Protein 4JIF (pdb70)

Nearest PDB structures (foldseek):
  4jif-assembly1_A  TM=1.008E+00  e=1.183E-25  Homo sapiens
  4dx8-assembly2_B  TM=9.949E-01  e=3.632E-22  Homo sapiens
  4dx8-assembly4_E  TM=9.858E-01  e=2.070E-21  Homo sapiens
  4dx9-assembly13_Y  TM=9.611E-01  e=1.562E-19  Homo sapiens
  4dx9-assembly5_I  TM=9.650E-01  e=1.652E-19  Homo sapiens

Organism: Homo sapiens (NCBI:txid9606)

Sequence (149 aa):
CAEFRIKYVGAIEKLKLLEGPLDLINYIIDVAQQDGKLLPFVPPEEEFIMGVSKYGIKVSTSDQYDVLHRHALYLIIRRMVCYDDGLGAGKSLLALLKTTDASSNEEYSLWVYQCNSLEQAQQAICKKVLSSTAFDSVFRPSPLERIKTNVINPAYA

InterPro domains:
  IPR006020 PTB/PI domain [SM00462] (58-200)
  IPR01951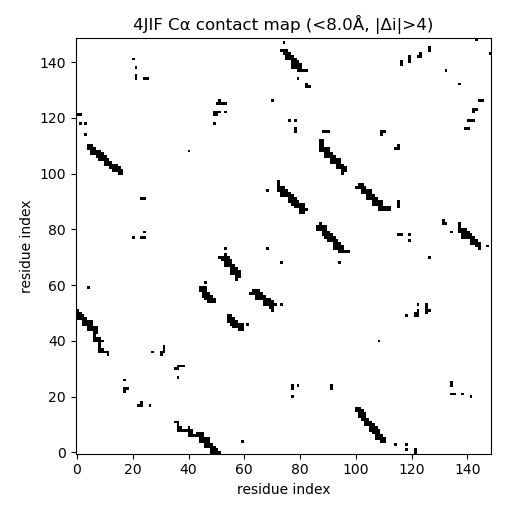7 Integrin binding protein, ICAP-1 [PF10480] (1-200)
  IPR019517 Integrin binding protein, ICAP-1 [PTHR32055] (1-199)

CATH classification: 2.30.29.30

Solvent-accessible surface area: 7902 Å² total; per-residue (Å²): 141,30,117,26,121,0,27,45,6,10,25,15,88,127,47,140,203,71,134,17,37,68,73,0,0,76,65,0,11,60,3,4,88,91,65,118,5,65,81,104,7,87,131,107,71,21,13,1,16,1,23,116,197,6,4,100,0,4,30,62,82,94,182,85,53,76,20,175,10,43,16,187,56,0,15,10,2,0,0,0,33,4,15,69,79,80,47,75,3,0,1,0,1,18,10,10,48,106,70,63,120,51,45,11,0,34,0,2,8,2,68,44,61,138,56,0,82,20,0,4,110,15,0,46,80,2,14,114,71,136,226,34,64,52,27,127,128,5,43,87,50,47,10,75,10,88,84,69,101

Foldseek 3Di:
DDKAKWFWFFKDWFAFDQPDLVSVLVVVLVCCVVVVTPLDGDPQIWMWDQALQGIWTGHPVNPGTDDDAGLVFWDDWDWDQSPPPPRWIKIWTWGADPVRGTIMITMIIHPDVVVVVVRVVNSVVSVVVD/DDDDPVVVDDDDDDDPVVD

Structure (mmCIF, N/CA/C/O backbone):
data_4JIF
#
_entry.id   4JIF
#
_cell.length_a   81.017
_cell.length_b   81.017
_cell.length_c   89.583
_cell.angle_alpha   90.00
_cell.angle_beta   90.00
_cell.angle_gamma   120.00
#
_symmetry.space_group_name_H-M   'P 65 2 2'
#
loop_
_entity.id
_entity.type
_entity.pdbx_description
1 polymer 'Integrin beta-1-binding protein 1'
2 polymer 'Krev interaction trapped protein 1'
3 water water
#
loop_
_atom_site.group_PDB
_atom_site.id
_atom_site.type_symbol
_atom_site.label_atom_id
_atom_site.label_alt_id
_atom_site.label_comp_id
_atom_site.label_asym_id
_atom_site.label_entity_id
_atom_site.label_seq_id
_atom_site.pdbx_PDB_ins_code
_atom_site.Cartn_x
_atom_site.Cartn_y
_atom_site.Cartn_z
_atom_site.occupancy
_atom_site.B_iso_or_equiv
_atom_site.auth_seq_id
_atom_site.auth_comp_id
_atom_site.auth_asym_id
_atom_site.auth_atom_id
_atom_site.pdbx_PDB_model_num
ATOM 1 N N . CYS A 1 14 ? 32.286 17.438 2.643 1.00 65.92 60 CYS A N 1
ATOM 2 C CA . CYS A 1 14 ? 31.844 18.219 1.490 1.00 61.69 60 CYS A CA 1
ATOM 3 C C . CYS A 1 14 ? 31.323 17.325 0.354 1.00 58.00 60 CYS A C 1
ATOM 4 O O . CYS A 1 14 ? 32.052 16.457 -0.138 1.00 60.58 60 CYS A O 1
ATOM 7 N N . ALA A 1 15 ? 30.078 17.555 -0.067 1.00 48.45 61 ALA A N 1
ATOM 8 C CA . ALA A 1 15 ? 29.411 16.700 -1.053 1.00 41.49 61 ALA A CA 1
ATOM 9 C C . ALA A 1 15 ? 28.223 17.377 -1.748 1.00 42.25 61 ALA A C 1
ATOM 10 O O . ALA A 1 15 ? 27.564 18.236 -1.167 1.00 39.00 61 ALA A O 1
ATOM 12 N N . GLU A 1 16 ? 27.932 16.963 -2.982 1.00 39.20 62 GLU A N 1
ATOM 13 C CA . GLU A 1 16 ? 26.798 17.522 -3.723 1.00 33.83 62 GLU A CA 1
ATOM 14 C C . GLU A 1 16 ? 25.746 16.469 -4.078 1.00 31.03 62 GLU A C 1
ATOM 15 O O . GLU A 1 16 ? 26.065 15.305 -4.322 1.00 33.08 62 GLU A O 1
ATOM 21 N N . PHE A 1 17 ? 24.491 16.899 -4.104 1.00 31.31 63 PHE A N 1
ATOM 22 C CA . PHE A 1 17 ? 23.351 16.005 -4.277 1.00 29.29 63 PHE A CA 1
ATOM 23 C C . PHE A 1 17 ? 22.292 16.708 -5.122 1.00 28.84 63 PHE A C 1
ATOM 24 O O . PHE A 1 17 ? 22.107 17.917 -5.005 1.00 34.92 63 PHE A O 1
ATOM 32 N N . ARG A 1 18 ? 21.587 15.960 -5.962 1.00 25.01 64 ARG A N 1
ATOM 33 C CA . ARG A 1 18 ? 20.462 16.537 -6.705 1.00 26.81 64 ARG A CA 1
ATOM 34 C C . ARG A 1 18 ? 19.166 16.298 -5.962 1.00 28.97 64 ARG A C 1
ATOM 35 O O . ARG A 1 18 ? 18.838 15.170 -5.630 1.00 30.80 64 ARG A O 1
ATOM 43 N N . ILE A 1 19 ? 18.433 17.372 -5.698 1.00 21.99 65 ILE A N 1
ATOM 44 C CA . ILE A 1 19 ? 17.237 17.300 -4.869 1.00 20.07 65 ILE A CA 1
ATOM 45 C C . ILE A 1 19 ? 16.091 18.070 -5.519 1.00 22.65 65 ILE A C 1
ATOM 46 O O . ILE A 1 19 ? 16.273 18.751 -6.524 1.00 27.29 65 ILE A O 1
ATOM 51 N N . LYS A 1 20 ? 14.910 17.955 -4.932 1.00 23.23 66 LYS A N 1
ATOM 52 C CA . LYS A 1 20 ? 13.786 18.785 -5.353 1.00 20.93 66 LYS A CA 1
ATOM 53 C C . LYS A 1 20 ? 13.398 19.671 -4.187 1.00 23.28 66 LYS A C 1
ATOM 54 O O . LYS A 1 20 ? 13.681 19.341 -3.033 1.00 26.66 66 LYS A O 1
ATOM 60 N N . TYR A 1 21 ? 12.745 20.788 -4.492 1.00 22.52 67 TYR A N 1
ATOM 61 C CA . TYR A 1 21 ? 12.407 21.776 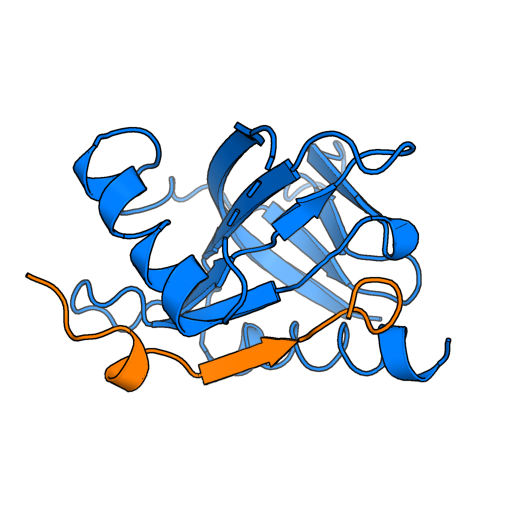-3.483 1.00 23.37 67 TYR A CA 1
ATOM 62 C C . TYR A 1 21 ? 10.898 21.782 -3.217 1.00 25.05 67 TYR A C 1
ATOM 63 O O . TYR A 1 21 ? 10.100 22.043 -4.116 1.00 24.36 67 TYR A O 1
ATOM 72 N N . VAL A 1 22 ? 10.510 21.481 -1.982 1.00 21.77 68 VAL A N 1
ATOM 73 C CA . VAL A 1 22 ? 9.090 21.427 -1.635 1.00 21.61 68 VAL A CA 1
ATOM 74 C C . VAL A 1 22 ? 8.599 22.853 -1.391 1.00 22.86 68 VAL A C 1
ATOM 75 O O . VAL A 1 22 ? 7.641 23.306 -2.012 1.00 25.17 68 VAL A O 1
ATOM 79 N N . GLY A 1 23 ? 9.277 23.568 -0.503 1.00 26.13 69 GLY A N 1
ATOM 80 C CA . GLY A 1 23 ? 8.911 24.951 -0.235 1.00 24.49 69 GLY A CA 1
ATOM 81 C C . GLY A 1 23 ? 9.410 25.426 1.109 1.00 28.80 69 GLY A C 1
ATOM 82 O O . GLY A 1 23 ? 10.182 24.737 1.777 1.00 24.25 69 GLY A O 1
ATOM 83 N N . ALA A 1 24 ? 8.955 26.609 1.514 1.00 28.36 70 ALA A N 1
ATOM 84 C CA . ALA A 1 24 ? 9.423 27.195 2.755 1.00 29.49 70 ALA A CA 1
ATOM 85 C C . ALA A 1 24 ? 8.289 27.865 3.518 1.00 32.56 70 ALA A C 1
ATOM 86 O O . ALA A 1 24 ? 7.321 28.358 2.918 1.00 31.28 70 ALA A O 1
ATOM 88 N N . ILE A 1 25 ? 8.405 27.855 4.844 1.00 28.81 71 ILE A N 1
ATOM 89 C CA . ILE A 1 25 ? 7.564 28.688 5.709 1.00 32.14 71 ILE A CA 1
ATOM 90 C C . ILE A 1 25 ? 8.500 29.690 6.379 1.00 31.97 71 ILE A C 1
ATOM 91 O O . ILE A 1 25 ? 9.338 29.314 7.206 1.00 31.91 71 ILE A O 1
ATOM 96 N N . GLU A 1 26 ? 8.370 30.964 6.024 1.00 35.85 72 GLU A N 1
ATOM 97 C CA . GLU A 1 26 ? 9.378 31.945 6.416 1.00 37.73 72 GLU A CA 1
ATOM 98 C C . GLU A 1 26 ? 8.923 32.937 7.474 1.00 41.94 72 GLU A C 1
ATOM 99 O O . GLU A 1 26 ? 7.728 33.192 7.643 1.00 42.02 72 GLU A O 1
ATOM 105 N N . LYS A 1 27 ? 9.899 33.495 8.182 1.00 42.83 73 LYS A N 1
ATOM 106 C CA . LYS A 1 27 ? 9.678 34.627 9.087 1.00 50.86 73 LYS A CA 1
ATOM 107 C C . LYS A 1 27 ? 8.675 34.315 10.198 1.00 52.31 73 LYS A C 1
ATOM 108 O O . LYS A 1 27 ? 7.825 35.140 10.529 1.00 49.66 73 LYS A O 1
ATOM 114 N N . LEU A 1 28 ? 8.769 33.113 10.755 1.00 41.67 74 LEU A N 1
ATOM 115 C CA . LEU A 1 28 ? 8.010 32.765 11.949 1.00 45.93 74 LEU A CA 1
ATOM 116 C C . LEU A 1 28 ? 8.667 33.405 13.172 1.00 56.29 74 LEU A C 1
ATOM 117 O O . LEU A 1 28 ? 9.894 33.502 13.236 1.00 46.98 74 LEU A O 1
ATOM 122 N N . LYS A 1 29 ? 7.868 33.828 14.147 1.00 61.13 75 LYS A N 1
ATOM 123 C CA . LYS A 1 29 ? 8.437 34.405 15.365 1.00 71.96 75 LYS A CA 1
ATOM 124 C C . LYS A 1 29 ? 8.604 33.396 16.508 1.00 75.77 75 LYS A C 1
ATOM 125 O O . LYS A 1 29 ? 8.856 32.218 16.264 1.00 75.37 75 LYS A O 1
ATOM 131 N N . LEU A 1 30 ? 8.464 33.878 17.743 1.00 89.16 76 LEU A N 1
ATOM 132 C CA . LEU A 1 30 ? 8.778 33.115 18.960 1.00 87.93 76 LEU A CA 1
ATOM 133 C C . LEU A 1 30 ? 10.276 32.857 19.067 1.00 79.10 76 LEU A C 1
ATOM 134 O O . LEU A 1 30 ? 10.842 32.882 20.157 1.00 79.90 76 LEU A O 1
ATOM 139 N N . LEU A 1 36 ? 8.962 24.550 18.566 1.00 82.48 82 LEU A N 1
ATOM 140 C CA . LEU A 1 36 ? 9.282 23.413 17.708 1.00 82.59 82 LEU A CA 1
ATOM 141 C C . LEU A 1 36 ? 10.498 22.658 18.227 1.00 87.06 82 LEU A C 1
ATOM 142 O O . LEU A 1 36 ? 11.336 22.193 17.448 1.00 89.52 82 LEU A O 1
ATOM 147 N N . GLU A 1 37 ? 10.585 22.541 19.548 1.00 87.38 83 GLU A N 1
ATOM 148 C CA . GLU A 1 37 ? 11.701 21.863 20.192 1.00 87.68 83 GLU A CA 1
ATOM 149 C C . GLU A 1 37 ? 11.452 20.360 20.247 1.00 83.40 83 GLU A C 1
ATOM 150 O O . GLU A 1 37 ? 10.722 19.868 21.109 1.00 88.80 83 GLU A O 1
ATOM 156 N N . GLY A 1 38 ? 12.065 19.637 19.319 1.00 70.96 84 GLY A N 1
ATOM 157 C CA . GLY A 1 38 ? 11.874 18.205 19.217 1.00 62.08 84 GLY A CA 1
ATOM 158 C C . GLY A 1 38 ? 11.726 17.855 17.755 1.00 51.71 84 GLY A C 1
ATOM 159 O O . GLY A 1 38 ? 10.977 18.519 17.037 1.00 42.89 84 GLY A O 1
ATOM 160 N N . PRO A 1 39 ? 12.449 16.820 17.298 1.00 42.64 85 PRO A N 1
ATOM 161 C CA . PRO A 1 39 ? 12.365 16.476 15.875 1.00 39.52 85 PRO A CA 1
ATOM 162 C C . PRO A 1 39 ? 10.950 16.032 15.502 1.00 39.06 85 PRO A C 1
ATOM 163 O O . PRO A 1 39 ? 10.503 16.303 14.374 1.00 35.32 85 PRO A O 1
ATOM 167 N N . LEU A 1 40 ? 10.239 15.403 16.439 1.00 32.16 86 LEU A N 1
ATOM 168 C CA . LEU A 1 40 ? 8.870 14.952 16.156 1.00 32.91 86 LEU A CA 1
ATOM 169 C C . LEU A 1 40 ? 7.914 16.129 15.964 1.00 35.89 86 LEU A C 1
ATOM 170 O O . LEU A 1 40 ? 7.038 16.088 15.093 1.00 34.12 86 LEU A O 1
ATOM 175 N N . ASP A 1 41 ? 8.095 17.165 16.781 1.00 38.94 87 ASP A N 1
ATOM 176 C CA . ASP A 1 41 ? 7.317 18.398 16.674 1.00 38.72 87 ASP A CA 1
ATOM 177 C C . ASP A 1 41 ? 7.487 19.079 15.314 1.00 33.15 87 ASP A C 1
ATOM 178 O O . ASP A 1 41 ? 6.526 19.593 14.744 1.00 32.73 87 ASP A O 1
ATOM 183 N N . LEU A 1 42 ? 8.713 19.112 14.803 1.00 28.71 88 LEU A N 1
ATOM 184 C CA . LEU A 1 42 ? 8.949 19.720 13.497 1.00 31.16 88 LEU A CA 1
ATOM 185 C C . LEU A 1 42 ? 8.216 18.949 12.389 1.00 30.61 88 LEU A C 1
ATOM 186 O O . LEU A 1 42 ? 7.555 19.554 11.545 1.00 30.09 88 LEU A O 1
ATOM 191 N N . ILE A 1 43 ? 8.339 17.622 12.390 1.00 29.29 89 ILE A N 1
ATOM 192 C CA . ILE A 1 43 ? 7.619 16.799 11.413 1.00 29.04 89 ILE A CA 1
ATOM 193 C C . ILE A 1 43 ? 6.115 17.085 11.466 1.00 36.25 89 ILE A C 1
ATOM 194 O 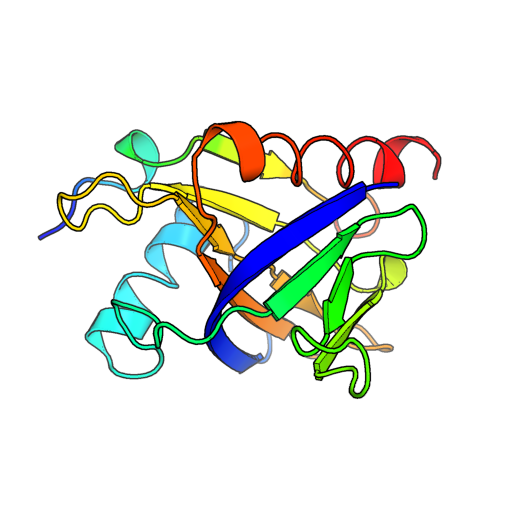O . ILE A 1 43 ? 5.462 17.289 10.439 1.00 28.90 89 ILE A O 1
ATOM 199 N N . ASN A 1 44 ? 5.564 17.116 12.671 1.00 27.21 90 ASN A N 1
ATOM 200 C CA . ASN A 1 44 ? 4.140 17.376 12.807 1.00 30.53 90 ASN A CA 1
ATOM 201 C C . ASN A 1 44 ? 3.766 18.776 12.334 1.00 30.47 90 ASN A C 1
ATOM 202 O O . ASN A 1 44 ? 2.737 18.973 11.689 1.00 32.42 90 ASN A O 1
ATOM 207 N N . TYR A 1 45 ? 4.627 19.745 12.632 1.00 31.71 91 TYR A N 1
ATOM 208 C CA . TYR A 1 45 ? 4.383 21.106 12.201 1.00 32.64 91 TYR A CA 1
ATOM 209 C C . TYR A 1 45 ? 4.283 21.180 10.678 1.00 30.88 91 TYR A C 1
ATOM 210 O O . TYR A 1 45 ? 3.382 21.813 10.137 1.00 30.96 91 TYR A O 1
ATOM 219 N N . ILE A 1 46 ? 5.203 20.515 9.993 1.00 27.73 92 ILE A N 1
ATOM 220 C CA A ILE A 1 46 ? 5.207 20.536 8.536 0.52 28.66 92 ILE A CA 1
ATOM 221 C CA B ILE A 1 46 ? 5.237 20.504 8.531 0.48 28.83 92 ILE A CA 1
ATOM 222 C C . ILE A 1 46 ? 4.045 19.753 7.929 1.00 28.71 92 ILE A C 1
ATOM 223 O O . ILE A 1 46 ? 3.463 20.189 6.930 1.00 28.94 92 ILE A O 1
ATOM 232 N N . ASP A 1 47 ? 3.685 18.618 8.535 1.00 26.60 93 ASP A N 1
ATOM 233 C CA . ASP A 1 47 ? 2.514 17.859 8.092 1.00 27.21 93 ASP A CA 1
ATOM 234 C C . ASP A 1 47 ? 1.285 18.773 8.079 1.00 30.64 93 ASP A C 1
ATOM 235 O O . ASP A 1 47 ? 0.531 18.801 7.105 1.00 28.72 93 ASP A O 1
ATOM 240 N N . VAL A 1 48 ? 1.098 19.516 9.170 1.00 24.92 94 VAL A N 1
ATOM 241 C CA . VAL A 1 48 ? -0.078 20.369 9.326 1.00 34.25 94 VAL A CA 1
ATOM 242 C C . VAL A 1 48 ? -0.004 21.549 8.357 1.00 31.09 94 VAL A C 1
ATOM 243 O O . VAL A 1 48 ? -1.018 21.963 7.784 1.00 30.99 94 VAL A O 1
ATOM 247 N N . ALA A 1 49 ? 1.202 22.075 8.166 1.00 28.06 95 ALA A N 1
ATOM 248 C CA . ALA A 1 49 ? 1.428 23.152 7.201 1.00 31.59 95 ALA A CA 1
ATOM 249 C C . ALA A 1 49 ? 1.053 22.717 5.784 1.00 32.33 95 ALA A C 1
ATOM 250 O O . ALA A 1 49 ? 0.465 23.489 5.023 1.00 29.65 95 ALA A O 1
ATOM 252 N N . GLN A 1 50 ? 1.359 21.468 5.440 1.00 29.31 96 GLN A N 1
ATOM 253 C CA . GLN A 1 50 ? 0.953 20.941 4.141 1.00 28.97 96 GLN A CA 1
ATOM 254 C C . GLN A 1 50 ? -0.577 20.838 4.033 1.00 27.66 96 GLN A C 1
ATOM 255 O O . GLN A 1 50 ? -1.171 21.188 3.002 1.00 27.42 96 GLN A O 1
ATOM 261 N N . GLN A 1 51 ? -1.211 20.367 5.105 1.00 26.33 97 GLN A N 1
ATOM 262 C CA . GLN A 1 51 ? -2.664 20.283 5.178 1.00 27.27 97 GLN A CA 1
ATOM 263 C C . GLN A 1 51 ? -3.286 21.651 4.994 1.00 30.52 97 GLN A C 1
ATOM 264 O O . GLN A 1 51 ? -4.330 21.772 4.366 1.00 34.55 97 GLN A O 1
ATOM 270 N N . ASP A 1 52 ? -2.631 22.671 5.546 1.00 31.07 98 ASP A N 1
ATOM 271 C CA . ASP A 1 52 ? -3.171 24.037 5.567 1.00 33.35 98 ASP A CA 1
ATOM 272 C C . ASP A 1 52 ? -2.768 24.857 4.341 1.00 34.44 98 ASP A C 1
ATOM 273 O O . ASP A 1 52 ? -3.065 26.053 4.266 1.00 40.68 98 ASP A O 1
ATOM 278 N N . GLY A 1 53 ? -2.087 24.226 3.391 1.00 31.63 99 GLY A N 1
ATOM 279 C CA . GLY A 1 53 ? -1.737 24.880 2.143 1.00 38.33 99 GLY A CA 1
ATOM 280 C C . GLY A 1 53 ? -0.544 25.822 2.189 1.00 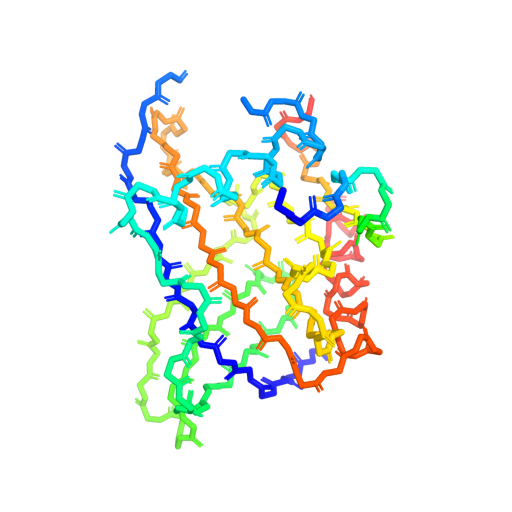41.66 99 GLY A C 1
ATOM 281 O O . GLY A 1 53 ? -0.333 26.615 1.272 1.00 40.60 99 GLY A O 1
ATOM 282 N N . LYS A 1 54 ? 0.252 25.740 3.246 1.00 34.00 100 LYS A N 1
ATOM 283 C CA . LYS A 1 54 ? 1.424 26.599 3.342 1.00 36.06 100 LYS A CA 1
ATOM 284 C C . LYS A 1 54 ? 2.584 26.039 2.530 1.00 39.58 100 LYS A C 1
ATOM 285 O O . LYS A 1 54 ? 3.483 26.776 2.111 1.00 36.62 100 LYS A O 1
ATOM 291 N N . LEU A 1 55 ? 2.543 24.725 2.319 1.00 29.17 101 LEU A N 1
ATOM 292 C CA A LEU A 1 55 ? 3.565 24.017 1.566 0.49 31.10 101 LEU A CA 1
ATOM 293 C CA B LEU A 1 55 ? 3.572 23.998 1.602 0.51 33.41 101 LEU A CA 1
ATOM 294 C C . LEU A 1 55 ? 2.886 22.937 0.752 1.00 25.32 101 LEU A C 1
ATOM 295 O O . LEU A 1 55 ? 1.887 22.383 1.178 1.00 28.49 101 LEU A O 1
ATOM 304 N N . PRO A 1 56 ? 3.426 22.640 -0.439 1.00 33.18 102 PRO A N 1
ATOM 305 C CA . PRO A 1 56 ? 2.891 21.496 -1.197 1.00 28.54 102 PRO A CA 1
ATOM 306 C C . PRO A 1 56 ? 3.202 20.178 -0.490 1.00 29.24 102 PRO A C 1
ATOM 307 O O . PRO A 1 56 ? 4.140 20.120 0.319 1.00 27.67 102 PRO A O 1
ATOM 311 N N . PHE A 1 57 ? 2.438 19.134 -0.811 1.00 24.85 103 PHE A N 1
ATOM 312 C CA . PHE A 1 57 ? 2.741 17.776 -0.362 1.00 26.02 103 PHE A CA 1
ATOM 313 C C . PHE A 1 57 ? 3.840 17.174 -1.223 1.00 28.57 103 PHE A C 1
ATOM 314 O O . PHE A 1 57 ? 4.699 16.460 -0.730 1.00 29.74 103 PHE A O 1
ATOM 322 N N . VAL A 1 58 ? 3.767 17.442 -2.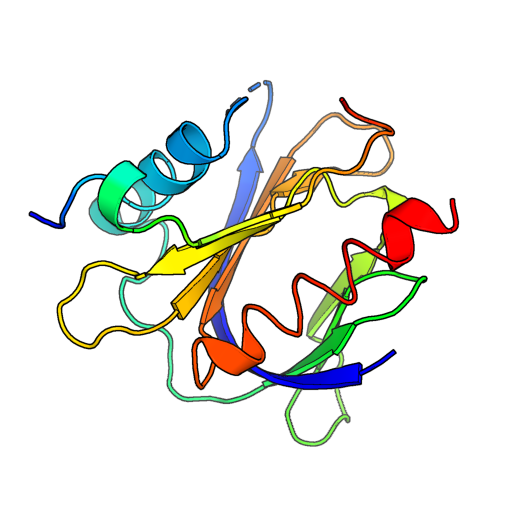523 1.00 26.04 104 VAL A N 1
ATOM 323 C CA . VAL A 1 58 ? 4.705 16.905 -3.496 1.00 26.92 104 VAL A CA 1
ATOM 324 C C . VAL A 1 58 ? 5.414 18.073 -4.182 1.00 28.82 104 VAL A C 1
ATOM 325 O O . VAL A 1 58 ? 4.761 19.021 -4.619 1.00 34.73 104 VAL A O 1
ATOM 329 N N . PRO A 1 59 ? 6.753 18.020 -4.285 1.00 23.24 105 PRO A N 1
ATOM 330 C CA . PRO A 1 59 ? 7.450 19.161 -4.894 1.00 23.43 105 PRO A CA 1
ATOM 331 C C . PRO A 1 59 ? 7.327 19.160 -6.405 1.00 23.21 105 PRO A C 1
ATOM 332 O O . PRO A 1 59 ? 7.030 18.125 -6.990 1.00 24.83 105 PRO A O 1
ATOM 336 N N . PRO A 1 60 ? 7.577 20.311 -7.039 1.00 27.69 106 PRO A N 1
ATOM 337 C CA . PRO A 1 60 ? 7.730 20.276 -8.495 1.00 31.26 106 PRO A CA 1
ATOM 338 C C . PRO A 1 60 ? 8.915 19.367 -8.852 1.00 32.18 106 PRO A C 1
ATOM 339 O O . PRO A 1 60 ? 9.815 19.144 -8.026 1.00 28.73 106 PRO A O 1
ATOM 343 N N . GLU A 1 61 ? 8.909 18.837 -10.068 1.00 34.26 107 GLU A N 1
ATOM 344 C CA . GLU A 1 61 ? 9.938 17.888 -10.480 1.00 29.13 107 GLU A CA 1
ATOM 345 C C . GLU A 1 61 ? 11.315 18.525 -10.707 1.00 27.56 107 GLU A C 1
ATOM 346 O O . GLU A 1 61 ? 12.312 17.806 -10.739 1.00 28.21 107 GLU A O 1
ATOM 352 N N . GLU A 1 62 ? 11.372 19.847 -10.870 1.00 29.75 108 GLU A N 1
ATOM 353 C CA . GLU A 1 62 ? 12.634 20.537 -11.162 1.00 28.48 108 GLU A CA 1
ATOM 354 C C . GLU A 1 62 ? 13.709 20.203 -10.135 1.00 29.44 108 GLU A C 1
ATOM 355 O O . GLU A 1 62 ? 13.490 20.351 -8.932 1.00 27.58 108 GLU A O 1
ATOM 361 N N . GLU A 1 63 ? 14.866 19.751 -10.606 1.00 27.89 109 GLU A N 1
ATOM 362 C CA . GLU A 1 63 ? 15.939 19.389 -9.694 1.00 25.36 109 GLU A CA 1
ATOM 363 C C . GLU A 1 63 ? 16.918 20.534 -9.464 1.00 32.38 109 GLU A C 1
ATOM 364 O O . GLU A 1 63 ? 17.200 21.329 -10.366 1.00 29.14 109 GLU A O 1
ATOM 370 N N . PHE A 1 64 ? 17.436 20.596 -8.243 1.00 26.42 110 PHE A N 1
ATOM 371 C CA . PHE A 1 64 ? 18.421 21.583 -7.863 1.00 24.45 110 PHE A CA 1
ATOM 372 C C . PHE A 1 64 ? 19.635 20.849 -7.335 1.00 26.35 110 PHE A C 1
ATOM 373 O O . PHE A 1 64 ? 19.555 19.663 -6.997 1.00 30.87 110 PHE A O 1
ATOM 381 N N . ILE A 1 65 ? 20.765 21.540 -7.281 1.00 23.21 111 ILE A N 1
ATOM 382 C CA . ILE A 1 65 ? 21.955 20.958 -6.701 1.00 26.30 111 ILE A CA 1
ATOM 383 C C . ILE A 1 65 ? 22.098 21.429 -5.266 1.00 30.29 111 ILE A C 1
ATOM 384 O O . ILE A 1 65 ? 22.162 22.626 -5.003 1.00 32.17 111 ILE A O 1
ATOM 389 N N . MET A 1 66 ? 22.125 20.484 -4.334 1.00 25.42 112 MET A N 1
ATOM 390 C CA . MET A 1 66 ? 22.401 20.842 -2.951 1.00 25.38 112 MET A CA 1
ATOM 391 C C . MET A 1 66 ? 23.841 20.488 -2.564 1.00 28.00 112 MET A C 1
ATOM 392 O O . MET A 1 66 ? 24.244 19.329 -2.620 1.00 27.56 112 MET A O 1
ATOM 397 N N . GLY A 1 67 ? 24.610 21.499 -2.166 1.00 29.19 113 GLY A N 1
ATOM 398 C CA . GLY A 1 67 ? 25.962 21.276 -1.694 1.00 29.61 113 GLY A CA 1
ATOM 399 C C . GLY A 1 67 ? 25.988 21.360 -0.183 1.00 27.57 113 GLY A C 1
ATOM 400 O O . GLY A 1 67 ? 25.373 22.245 0.397 1.00 31.47 113 GLY A O 1
ATOM 401 N N . VAL A 1 68 ? 26.670 20.422 0.461 1.00 26.80 114 VAL A N 1
ATOM 402 C CA . VAL A 1 68 ? 26.778 20.435 1.919 1.00 29.26 114 VAL A CA 1
ATOM 403 C C . VAL A 1 68 ? 28.250 20.436 2.289 1.00 29.97 114 VAL A C 1
ATOM 404 O O . VAL A 1 68 ? 29.039 19.714 1.683 1.00 29.33 114 VAL A O 1
ATOM 408 N N . SER A 1 69 ? 28.61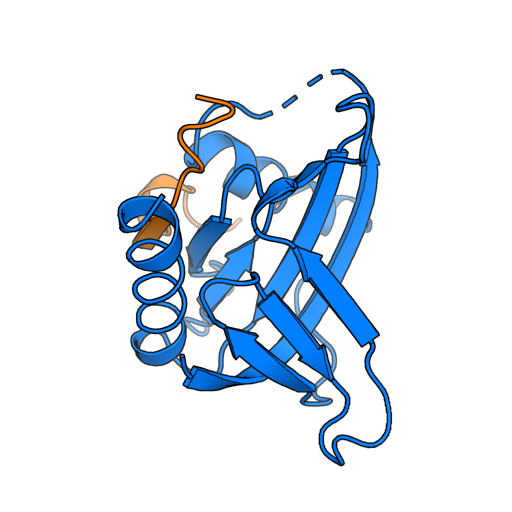7 21.260 3.270 1.00 30.15 115 SER A N 1
ATOM 409 C CA . SER A 1 69 ? 30.012 21.434 3.669 1.00 32.94 115 SER A CA 1
ATOM 410 C C . SER A 1 69 ? 30.067 22.069 5.060 1.00 39.51 115 SER A C 1
ATOM 411 O O . SER A 1 69 ? 29.041 22.234 5.711 1.00 39.60 115 SER A O 1
ATOM 414 N N . LYS A 1 70 ? 31.264 22.451 5.495 1.00 46.35 116 LYS A N 1
ATOM 415 C CA . LYS A 1 70 ? 31.442 23.099 6.795 1.00 41.76 116 LYS A CA 1
ATOM 416 C C . LYS A 1 70 ? 30.842 24.504 6.838 1.00 52.33 116 LYS A C 1
ATOM 417 O O . LYS A 1 70 ? 30.562 25.038 7.908 1.00 57.85 116 LYS A O 1
ATOM 423 N N . TYR A 1 71 ? 30.651 25.101 5.668 1.00 48.83 117 TYR A N 1
ATOM 424 C CA . TYR A 1 71 ? 30.097 26.442 5.573 1.00 45.53 117 TYR A CA 1
ATOM 425 C C . TYR A 1 71 ? 28.562 26.390 5.725 1.00 43.27 117 TYR A C 1
ATOM 426 O O . TYR A 1 71 ? 27.923 27.399 6.023 1.00 44.26 117 TYR A O 1
ATOM 435 N N . GLY A 1 72 ? 27.983 25.213 5.504 1.00 37.70 118 GLY A N 1
ATOM 436 C CA . GLY A 1 72 ? 26.535 25.033 5.554 1.00 30.98 118 GLY A CA 1
ATOM 437 C C . GLY A 1 72 ? 26.002 24.330 4.317 1.00 35.74 118 GLY A C 1
ATOM 438 O O . GLY A 1 72 ? 26.676 23.486 3.727 1.00 33.93 118 GLY A O 1
ATOM 439 N N . ILE A 1 73 ? 24.788 24.690 3.924 1.00 28.61 119 ILE A N 1
ATOM 440 C CA . ILE A 1 73 ? 24.116 24.060 2.794 1.00 26.49 119 ILE A CA 1
ATOM 441 C C . ILE A 1 73 ? 23.821 25.120 1.742 1.00 32.30 119 ILE A C 1
ATOM 442 O O . ILE A 1 73 ? 23.373 26.226 2.064 1.00 35.24 119 ILE A O 1
ATOM 447 N N . LYS A 1 74 ? 24.118 24.804 0.490 1.00 31.89 120 LYS A N 1
ATOM 448 C CA . LYS A 1 74 ? 23.832 25.724 -0.600 1.00 37.35 120 LYS A CA 1
ATOM 449 C C . LYS A 1 74 ? 22.953 25.033 -1.625 1.00 37.26 120 LYS A C 1
ATOM 450 O O . LYS A 1 74 ? 23.196 23.883 -1.966 1.00 34.74 120 LYS A O 1
ATOM 456 N N . VAL A 1 75 ? 21.921 25.719 -2.106 1.00 26.58 121 VAL A N 1
ATOM 457 C CA . VAL A 1 75 ? 21.064 25.124 -3.131 1.00 24.95 121 VAL A CA 1
ATOM 458 C C . VAL A 1 75 ? 21.093 25.971 -4.408 1.00 29.26 121 VAL A C 1
ATOM 459 O O . VAL A 1 75 ? 20.795 27.162 -4.376 1.00 33.39 121 VAL A O 1
ATOM 463 N N . SER A 1 76 ? 21.451 25.343 -5.524 1.00 28.08 122 SER A N 1
ATOM 464 C CA . SER A 1 76 ? 21.667 26.057 -6.782 1.00 32.61 122 SER A CA 1
ATOM 465 C C . SER A 1 76 ? 20.844 25.431 -7.897 1.00 36.41 122 SER A C 1
ATOM 466 O O . SER A 1 76 ? 20.444 24.281 -7.800 1.00 30.82 122 SER A O 1
ATOM 469 N N . THR A 1 77 ? 20.594 26.180 -8.964 1.00 35.22 123 THR A N 1
ATOM 470 C CA . THR A 1 77 ? 19.957 25.582 -10.136 1.00 35.44 123 THR A CA 1
ATOM 471 C C . THR A 1 77 ? 20.851 24.495 -10.728 1.00 41.83 123 THR A C 1
ATOM 472 O O . THR A 1 77 ? 22.063 24.471 -10.502 1.00 40.76 123 THR A O 1
ATOM 476 N N . SER A 1 78 ? 20.251 23.595 -11.497 1.00 41.34 124 SER A N 1
ATOM 477 C CA . SER A 1 78 ? 20.960 22.416 -11.975 1.00 52.68 124 SER A CA 1
ATOM 478 C C . SER A 1 78 ? 22.050 22.731 -13.006 1.00 58.59 124 SER A C 1
ATOM 479 O O . SER A 1 78 ? 22.818 21.849 -13.384 1.00 69.37 124 SER A O 1
ATOM 482 N N . ASP A 1 79 ? 22.116 23.981 -13.459 1.00 59.82 125 ASP A N 1
ATOM 483 C CA . ASP A 1 79 ? 23.195 24.412 -14.352 1.00 70.90 125 ASP A CA 1
ATOM 484 C C . ASP A 1 79 ? 24.253 25.222 -13.600 1.00 79.73 125 ASP A C 1
ATOM 485 O O . ASP A 1 79 ? 25.207 25.723 -14.202 1.00 78.28 125 ASP A O 1
ATOM 490 N N . GLN A 1 80 ? 24.052 25.351 -12.287 1.00 80.67 126 GLN A N 1
ATOM 491 C CA . GLN A 1 80 ? 24.980 26.032 -11.377 1.00 84.78 126 GLN A CA 1
ATOM 492 C C . GLN A 1 80 ? 25.067 27.536 -11.606 1.00 91.66 126 GLN A C 1
ATOM 493 O O . GLN A 1 80 ? 25.821 28.234 -10.928 1.00 95.62 126 GLN A O 1
ATOM 499 N N . TYR A 1 81 ? 24.286 28.033 -12.557 1.00 88.88 127 TYR A N 1
ATOM 500 C CA . TYR A 1 81 ? 24.331 29.443 -12.912 1.00 93.41 127 TYR A CA 1
ATOM 501 C C . TYR A 1 81 ? 23.768 30.330 -11.807 1.00 85.50 127 TYR A C 1
ATOM 502 O O . TYR A 1 81 ? 24.207 31.466 -11.629 1.00 91.91 127 TYR A O 1
ATOM 511 N N . ASP A 1 82 ? 22.804 29.807 -11.058 1.00 67.95 128 ASP A N 1
ATOM 512 C CA . ASP A 1 82 ? 22.137 30.612 -10.047 1.00 60.06 128 ASP A CA 1
ATOM 513 C C . ASP A 1 82 ? 22.055 29.902 -8.705 1.00 56.89 128 ASP A C 1
ATOM 514 O O . ASP A 1 82 ? 21.694 28.726 -8.625 1.00 47.29 128 ASP A O 1
ATOM 519 N N . VAL A 1 83 ? 22.386 30.632 -7.649 1.00 43.90 129 VAL A N 1
ATOM 520 C CA . VAL A 1 83 ? 22.180 30.134 -6.298 1.00 43.74 129 VAL A CA 1
ATOM 521 C C . VAL A 1 83 ? 20.778 30.519 -5.849 1.00 37.94 129 VAL A C 1
ATOM 522 O O . VAL A 1 83 ? 20.348 31.665 -6.019 1.00 42.20 129 VAL A O 1
ATOM 526 N N . LEU A 1 84 ? 20.056 29.549 -5.309 1.00 36.11 130 LEU A N 1
ATOM 527 C CA . LEU A 1 84 ? 18.701 29.767 -4.838 1.00 37.61 130 LEU A CA 1
ATOM 528 C C . LEU A 1 84 ? 18.720 30.087 -3.344 1.00 35.56 130 LEU A C 1
ATOM 529 O O . LEU A 1 84 ? 18.217 31.125 -2.918 1.00 33.38 130 LEU A O 1
ATOM 534 N N . HIS A 1 85 ? 19.315 29.197 -2.555 1.00 33.43 131 HIS A N 1
ATOM 535 C CA . HIS A 1 85 ? 19.354 29.365 -1.109 1.00 29.35 131 HIS A CA 1
ATOM 536 C C . HIS A 1 85 ? 20.763 29.200 -0.587 1.00 30.95 131 HIS A C 1
ATOM 537 O O . HIS A 1 85 ? 21.500 28.331 -1.040 1.00 28.03 131 HIS A O 1
ATOM 544 N N . ARG A 1 86 ? 21.119 30.018 0.394 1.00 25.63 132 ARG A N 1
ATOM 545 C CA . ARG A 1 86 ? 22.330 29.789 1.164 1.00 27.48 132 ARG A CA 1
ATOM 546 C C . ARG A 1 86 ? 21.965 29.676 2.636 1.00 28.46 132 ARG A C 1
ATOM 547 O O . ARG A 1 86 ? 21.608 30.667 3.276 1.00 28.46 132 ARG A O 1
ATOM 555 N N . HIS A 1 87 ? 22.064 28.459 3.162 1.00 26.12 133 HIS A N 1
ATOM 556 C CA . HIS A 1 87 ? 21.807 28.185 4.570 1.00 27.20 133 HIS A CA 1
ATOM 557 C C . HIS A 1 87 ? 23.133 28.025 5.315 1.00 27.57 133 HIS A C 1
ATOM 558 O O . HIS A 1 87 ? 23.743 26.963 5.322 1.00 27.48 133 HIS A O 1
ATOM 565 N N . ALA A 1 88 ? 23.587 29.091 5.950 1.00 27.82 134 ALA A N 1
ATOM 566 C CA . ALA A 1 88 ? 24.894 29.037 6.566 1.00 31.27 134 ALA A CA 1
ATOM 567 C C . ALA A 1 88 ? 24.844 28.231 7.850 1.00 20.91 134 ALA A C 1
ATOM 568 O O . ALA A 1 88 ? 23.824 28.210 8.533 1.00 22.66 134 ALA A O 1
ATOM 570 N N . LEU A 1 89 ? 25.953 27.579 8.166 1.00 25.99 135 LEU A N 1
ATOM 571 C CA . LEU A 1 89 ? 26.035 26.737 9.351 1.00 30.09 135 LEU A CA 1
ATOM 572 C C . LEU A 1 89 ? 25.661 27.525 10.607 1.00 28.79 135 LEU A C 1
ATOM 573 O O . LEU A 1 89 ? 24.932 27.022 11.458 1.00 28.22 135 LEU A O 1
ATOM 578 N N . TYR A 1 90 ? 26.127 28.772 10.696 1.00 26.91 136 TYR A N 1
ATOM 579 C CA . TYR A 1 90 ? 25.838 29.637 11.844 1.00 31.37 136 TYR A CA 1
ATOM 580 C C . TYR A 1 90 ? 24.351 29.720 12.178 1.00 26.55 136 TYR A C 1
ATOM 581 O O . TYR A 1 90 ? 23.976 29.882 13.344 1.00 28.96 136 TYR A O 1
ATOM 590 N N . LEU A 1 91 ? 23.518 29.653 11.139 1.00 22.24 137 LEU A N 1
ATOM 591 C CA . LEU A 1 91 ? 22.089 29.950 11.226 1.00 20.99 137 LEU A CA 1
ATOM 592 C C . LEU A 1 91 ? 21.190 28.716 11.175 1.00 20.97 137 LEU A C 1
ATOM 593 O O . LEU A 1 91 ? 19.970 28.835 11.294 1.00 21.35 137 LEU A O 1
ATOM 598 N N . ILE A 1 92 ? 21.783 27.542 10.987 1.00 23.13 138 ILE A N 1
ATOM 599 C CA . ILE A 1 92 ? 21.017 26.296 10.982 1.00 26.33 138 ILE A CA 1
ATOM 600 C C . ILE A 1 92 ? 20.756 25.851 12.411 1.00 26.10 138 ILE A C 1
ATOM 601 O O . ILE A 1 92 ? 21.682 25.723 13.198 1.00 24.67 138 ILE A O 1
ATOM 606 N N . ILE A 1 93 ? 19.490 25.651 12.759 1.00 23.24 139 ILE A N 1
ATOM 607 C CA . ILE A 1 93 ? 19.154 25.226 14.106 1.00 23.07 139 ILE A CA 1
ATOM 608 C C . ILE A 1 93 ? 19.082 23.711 14.176 1.00 24.81 139 ILE A C 1
ATOM 609 O O . ILE A 1 93 ? 19.697 23.087 15.042 1.00 25.94 139 ILE A O 1
ATOM 614 N N . ARG A 1 94 ? 18.380 23.127 13.218 1.00 24.71 140 ARG A N 1
ATOM 615 C CA A ARG A 1 94 ? 18.273 21.679 13.148 0.50 29.90 140 ARG A CA 1
ATOM 616 C CA B ARG A 1 94 ? 18.174 21.682 13.189 0.50 28.88 140 ARG A CA 1
ATOM 617 C C . ARG A 1 94 ? 17.768 21.240 11.786 1.00 28.19 140 ARG A C 1
ATOM 618 O O . ARG A 1 94 ? 17.161 22.018 11.050 1.00 27.19 140 ARG A O 1
ATOM 633 N N . MET A 1 95 ? 18.081 19.997 11.429 1.00 21.95 141 MET A N 1
ATOM 634 C CA . MET A 1 95 ? 17.581 19.431 10.185 1.00 23.13 141 MET A CA 1
ATOM 635 C C . MET A 1 95 ? 17.052 18.049 10.495 1.00 25.10 141 MET A C 1
ATOM 636 O O . MET A 1 95 ? 17.761 17.252 11.127 1.00 24.49 141 MET A O 1
ATOM 641 N N . VAL A 1 96 ? 15.821 17.768 10.059 1.00 23.34 142 VAL A N 1
ATOM 642 C CA . VAL A 1 96 ? 15.205 16.472 10.299 1.00 22.06 142 VAL A CA 1
ATOM 643 C C . VAL A 1 96 ? 14.951 15.771 8.981 1.00 26.10 142 VAL A C 1
ATOM 644 O O . VAL A 1 96 ? 14.434 16.366 8.028 1.00 24.52 142 VAL A O 1
ATOM 648 N N . CYS A 1 97 ? 15.360 14.509 8.938 1.00 23.82 143 CYS A N 1
ATOM 649 C CA . CYS A 1 97 ? 15.137 13.650 7.797 1.00 23.83 143 CYS A CA 1
ATOM 650 C C . CYS A 1 97 ? 14.018 12.665 8.116 1.00 23.87 143 CYS A C 1
ATOM 651 O O . CYS A 1 97 ? 14.067 11.956 9.131 1.00 23.64 143 CYS A O 1
ATOM 654 N N . TYR A 1 98 ? 13.030 12.579 7.232 1.00 20.10 144 TYR A N 1
ATOM 655 C CA . TYR A 1 98 ? 11.900 11.697 7.485 1.00 25.98 144 TYR A CA 1
ATOM 656 C C . TYR A 1 98 ? 11.163 11.293 6.210 1.00 22.70 144 TYR A C 1
ATOM 657 O O . TYR A 1 98 ? 11.245 11.977 5.186 1.00 27.50 144 TYR A O 1
ATOM 666 N N . ASP A 1 99 ? 10.473 10.160 6.291 1.00 27.64 145 ASP A N 1
ATOM 667 C CA . ASP A 1 99 ? 9.627 9.629 5.226 1.00 27.69 145 ASP A CA 1
ATOM 668 C C . ASP A 1 99 ? 8.405 10.543 5.150 1.00 29.85 145 ASP A C 1
ATOM 669 O O . ASP A 1 99 ? 7.800 10.858 6.184 1.00 29.11 145 ASP A O 1
ATOM 674 N N . ASP A 1 100 ? 8.030 10.969 3.945 1.00 26.90 146 ASP A N 1
ATOM 675 C CA . ASP A 1 100 ? 6.892 11.888 3.842 1.00 28.62 146 ASP A CA 1
ATOM 676 C C . ASP A 1 100 ? 5.557 11.282 4.259 1.00 30.91 146 ASP A C 1
ATOM 677 O O . ASP A 1 100 ? 4.618 12.010 4.561 1.00 33.51 146 ASP A O 1
ATOM 682 N N . GLY A 1 101 ? 5.482 9.956 4.289 1.00 31.06 147 GLY A N 1
ATOM 683 C CA . GLY A 1 101 ? 4.277 9.265 4.716 1.00 33.84 147 GLY A CA 1
ATOM 684 C C . GLY A 1 101 ? 3.161 9.233 3.683 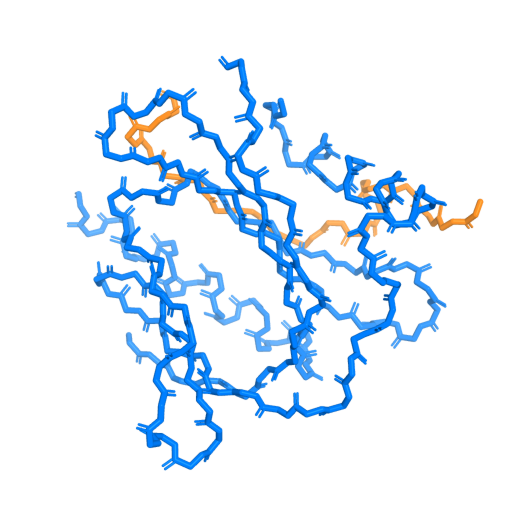1.00 37.33 147 GLY A C 1
ATOM 685 O O . GLY A 1 101 ? 2.036 8.868 3.997 1.00 38.04 147 GLY A O 1
ATOM 686 N N . LEU A 1 102 ? 3.482 9.591 2.444 1.00 33.46 148 LEU A N 1
ATOM 687 C CA . LEU A 1 102 ? 2.479 9.679 1.388 1.00 33.90 148 LEU A CA 1
ATOM 688 C C . LEU A 1 102 ? 2.316 8.396 0.582 1.00 38.50 148 LEU A C 1
ATOM 689 O O . LEU A 1 102 ? 1.435 8.306 -0.278 1.00 42.01 148 LEU A O 1
ATOM 694 N N . GLY A 1 103 ? 3.161 7.403 0.854 1.00 36.00 149 GLY A N 1
ATOM 695 C CA . GLY A 1 103 ? 2.949 6.066 0.312 1.00 43.95 149 GLY A CA 1
ATOM 696 C C . GLY A 1 103 ? 3.976 5.623 -0.711 1.00 46.43 149 GLY A C 1
ATOM 697 O O . GLY A 1 103 ? 3.960 4.474 -1.160 1.00 46.64 149 GLY A O 1
ATOM 698 N N . ALA A 1 104 ? 4.876 6.534 -1.076 1.00 50.47 150 ALA A N 1
ATOM 699 C CA . ALA A 1 104 ? 5.884 6.244 -2.089 1.00 52.21 150 ALA A CA 1
ATOM 700 C C . ALA A 1 104 ? 7.288 6.193 -1.484 1.00 51.83 150 ALA A C 1
ATOM 701 O O . ALA A 1 104 ? 8.277 6.027 -2.199 1.00 51.61 150 ALA A O 1
ATOM 703 N N . GLY A 1 105 ? 7.367 6.334 -0.164 1.00 39.68 151 GLY A N 1
ATOM 704 C CA . GLY A 1 105 ? 8.632 6.217 0.535 1.00 49.72 151 GLY A CA 1
ATOM 705 C C . GLY A 1 105 ? 9.614 7.361 0.313 1.00 43.53 151 GLY A C 1
ATOM 706 O O . GLY A 1 105 ? 10.784 7.250 0.699 1.00 38.21 151 GLY A O 1
ATOM 707 N N . LYS A 1 106 ? 9.154 8.463 -0.285 1.00 32.56 152 LYS A N 1
ATOM 708 C CA . LYS A 1 106 ? 10.042 9.598 -0.538 1.00 25.84 152 LYS A CA 1
ATOM 709 C C . LYS A 1 106 ? 10.591 10.194 0.756 1.00 34.08 152 LYS A C 1
ATOM 710 O O . LYS A 1 106 ? 9.889 10.270 1.759 1.00 32.45 152 LYS A O 1
ATOM 716 N N . SER A 1 107 ? 11.849 10.627 0.711 1.00 30.28 153 SER A N 1
ATOM 717 C CA . SER A 1 107 ? 12.546 11.122 1.890 1.00 28.98 153 SER A CA 1
ATOM 718 C C . SER A 1 107 ? 12.653 12.643 1.872 1.00 36.98 153 SER A C 1
ATOM 719 O O . SER A 1 107 ? 13.100 13.236 0.881 1.00 30.44 153 SER A O 1
ATOM 722 N N . LEU A 1 108 ? 12.260 13.262 2.981 1.00 25.25 154 LEU A N 1
ATOM 723 C CA . LEU A 1 108 ? 12.284 14.719 3.091 1.00 23.57 154 LEU A CA 1
ATOM 724 C C . LEU A 1 108 ? 13.387 15.172 4.034 1.00 27.81 154 LEU A C 1
ATOM 725 O O . LEU A 1 108 ? 13.753 14.452 4.962 1.00 25.44 154 LEU A O 1
ATOM 730 N N . LEU A 1 109 ? 13.886 16.387 3.797 1.00 23.51 155 LEU A N 1
ATOM 731 C CA . LEU A 1 109 ? 14.766 17.075 4.725 1.00 20.51 155 LEU A CA 1
ATOM 732 C C . LEU A 1 109 ? 14.081 18.389 5.079 1.00 22.60 155 LEU A C 1
ATOM 733 O O . LEU A 1 109 ? 13.744 19.185 4.194 1.00 26.24 155 LEU A O 1
ATOM 738 N N . ALA A 1 110 ? 13.814 18.577 6.364 1.00 21.05 156 ALA A N 1
ATOM 739 C CA . ALA A 1 110 ? 13.243 19.820 6.848 1.00 20.84 156 ALA A CA 1
ATOM 740 C C . ALA A 1 110 ? 14.313 20.546 7.630 1.00 23.65 156 ALA A C 1
ATOM 741 O O . ALA A 1 110 ? 14.826 20.034 8.631 1.00 25.31 156 ALA A O 1
ATOM 743 N N . LEU A 1 111 ? 14.648 21.742 7.159 1.00 21.80 157 LEU A N 1
ATOM 744 C CA A LEU A 1 111 ? 15.685 22.546 7.768 0.75 20.73 157 LEU A CA 1
ATOM 745 C CA B LEU A 1 111 ? 15.691 22.567 7.756 0.25 22.94 157 LEU A CA 1
ATOM 746 C C . LEU A 1 111 ? 15.053 23.701 8.524 1.00 25.29 157 LEU A C 1
ATOM 747 O O . LEU A 1 111 ? 14.294 24.473 7.950 1.00 22.95 157 LEU A O 1
ATOM 756 N N . LYS A 1 112 ? 15.362 23.810 9.813 1.00 22.34 158 LYS A N 1
ATOM 757 C CA . LYS A 1 112 ? 14.939 24.981 10.583 1.00 22.37 158 LYS A CA 1
ATOM 758 C C . LYS A 1 112 ? 16.135 25.936 10.699 1.00 23.11 158 LYS A C 1
ATOM 759 O O . LYS A 1 112 ? 17.208 25.535 11.139 1.00 22.99 158 LYS A O 1
ATOM 765 N N . THR A 1 113 ? 15.943 27.199 10.322 1.00 22.78 159 THR A N 1
ATOM 766 C CA . THR A 1 113 ? 17.026 28.186 10.355 1.00 21.55 159 THR A CA 1
ATOM 767 C C . THR A 1 113 ? 16.551 29.446 11.066 1.00 21.40 159 THR A C 1
ATOM 768 O O . THR A 1 113 ? 15.346 29.615 11.302 1.00 23.40 159 THR A O 1
ATOM 772 N N . THR A 1 114 ? 17.507 30.309 11.410 1.00 21.56 160 THR A N 1
ATOM 773 C CA . THR A 1 114 ? 17.179 31.578 12.051 1.00 24.57 160 THR A CA 1
ATOM 774 C C . THR A 1 114 ? 17.928 32.714 11.345 1.00 31.38 160 THR A C 1
ATOM 775 O O . THR A 1 114 ? 18.626 32.490 10.350 1.00 27.48 160 THR A O 1
ATOM 779 N N . ASP A 1 115 ? 17.772 33.937 11.838 1.00 26.25 161 ASP A N 1
ATOM 780 C CA . ASP A 1 115 ? 18.440 35.075 11.222 1.00 28.63 161 ASP A CA 1
ATOM 781 C C . ASP A 1 115 ? 19.614 35.552 12.076 1.00 27.03 161 ASP A C 1
ATOM 782 O O . ASP A 1 115 ? 19.871 35.004 13.144 1.00 27.44 161 ASP A O 1
ATOM 787 N N . ALA A 1 116 ? 20.314 36.579 11.609 1.00 26.85 162 ALA A N 1
ATOM 788 C CA . ALA A 1 116 ? 21.527 37.052 12.286 1.00 23.63 162 ALA A CA 1
ATOM 789 C C . ALA A 1 116 ? 21.332 37.378 13.773 1.00 26.89 162 ALA A C 1
ATOM 790 O O . ALA A 1 116 ? 22.250 37.214 14.568 1.00 28.47 162 ALA A O 1
ATOM 792 N N . SER A 1 117 ? 20.144 37.857 14.138 1.00 28.39 163 SER A N 1
ATOM 793 C CA A SER A 1 117 ? 19.891 38.239 15.524 0.38 31.62 163 SER A CA 1
ATOM 794 C CA B SER A 1 117 ? 19.846 38.259 15.511 0.62 32.14 163 SER A CA 1
ATOM 795 C C . SER A 1 117 ? 19.128 37.157 16.289 1.00 30.59 163 SER A C 1
ATOM 796 O O . SER A 1 117 ? 18.836 37.316 17.482 1.00 34.27 163 SER A O 1
ATOM 801 N N . ASN A 1 118 ? 18.840 36.056 15.614 1.00 28.13 164 ASN A N 1
ATOM 802 C CA . ASN A 1 118 ? 18.105 34.953 16.241 1.00 32.04 164 ASN A CA 1
ATOM 803 C C . ASN A 1 118 ? 16.742 35.432 16.767 1.00 38.52 164 ASN A C 1
ATOM 804 O O . ASN A 1 118 ? 16.367 35.160 17.909 1.00 35.47 164 ASN A O 1
ATOM 809 N N . GLU A 1 119 ? 16.011 36.158 15.921 1.00 32.52 165 GLU A N 1
ATOM 810 C CA . GLU A 1 119 ? 14.704 36.706 16.298 1.00 35.24 165 GLU A CA 1
ATOM 811 C C . GLU A 1 119 ? 13.552 36.062 15.514 1.00 38.56 165 GLU A C 1
ATOM 812 O O . GLU A 1 119 ? 12.414 36.051 15.971 1.00 43.49 165 GLU A O 1
ATOM 818 N N . GLU A 1 120 ? 13.860 35.537 14.333 1.00 28.96 166 GLU A N 1
ATOM 819 C CA . GLU A 1 120 ? 12.873 34.897 13.471 1.00 33.60 166 GLU A CA 1
ATOM 820 C C . GLU A 1 120 ? 13.392 33.539 13.051 1.00 31.08 166 GLU A C 1
ATOM 821 O O . GLU A 1 120 ? 14.602 33.310 13.053 1.00 32.60 166 GLU A O 1
ATOM 827 N N . TYR A 1 121 ? 12.480 32.651 12.673 1.00 29.36 167 TYR A N 1
ATOM 828 C CA . TYR A 1 121 ? 12.831 31.313 12.219 1.00 28.30 167 TYR A CA 1
ATOM 829 C C . TYR A 1 121 ? 12.182 31.069 10.858 1.00 27.82 167 TYR A C 1
ATOM 830 O O . TYR A 1 121 ? 11.153 31.671 10.540 1.00 29.99 167 TYR A O 1
ATOM 839 N N . SER A 1 122 ? 12.798 30.217 10.047 1.00 24.37 168 SER A N 1
ATOM 840 C CA . SER A 1 122 ? 12.199 29.784 8.781 1.00 25.90 168 SER A CA 1
ATOM 841 C C . SER A 1 122 ? 12.390 28.274 8.645 1.00 28.46 168 SER A C 1
ATOM 842 O O . SER A 1 122 ? 13.375 27.721 9.138 1.00 26.84 168 SER A O 1
ATOM 845 N N . LEU A 1 123 ? 11.454 27.629 7.962 1.00 22.01 169 LEU A N 1
ATOM 846 C CA . LEU A 1 123 ? 11.524 26.199 7.684 1.00 20.60 169 LEU A CA 1
ATOM 847 C C . LEU A 1 123 ? 11.659 26.015 6.182 1.00 27.41 169 LEU A C 1
ATOM 848 O O . LEU A 1 123 ? 10.917 26.627 5.406 1.00 28.06 169 LEU A O 1
ATOM 853 N N . TRP A 1 124 ? 12.610 25.178 5.779 1.00 23.15 170 TRP A N 1
ATOM 854 C CA . TRP A 1 124 ? 12.872 24.913 4.362 1.00 22.83 170 TRP A CA 1
ATOM 855 C C . TRP A 1 124 ? 12.760 23.421 4.164 1.00 24.54 170 TRP A C 1
ATOM 856 O O . TRP A 1 124 ? 13.372 22.662 4.908 1.00 23.93 170 TRP A O 1
ATOM 867 N N . VAL A 1 125 ? 11.994 22.987 3.167 1.00 22.35 171 VAL A N 1
ATOM 868 C CA . VAL A 1 125 ? 11.771 21.556 2.999 1.00 20.62 171 VAL A CA 1
ATOM 869 C C . VAL A 1 125 ? 12.178 21.094 1.614 1.00 23.44 171 VAL A C 1
ATOM 870 O O . VAL A 1 125 ? 11.759 21.682 0.606 1.00 22.72 171 VAL A O 1
ATOM 874 N N . TYR A 1 126 ? 12.990 20.038 1.581 1.00 20.60 172 TYR A N 1
ATOM 875 C CA . TYR A 1 126 ? 13.512 19.485 0.347 1.00 21.97 172 TYR A CA 1
ATOM 876 C C . TYR A 1 126 ? 13.155 18.012 0.266 1.00 21.77 172 TYR A C 1
ATOM 877 O O . TYR A 1 126 ? 12.957 17.349 1.294 1.00 22.33 172 TYR A O 1
ATOM 886 N N . GLN A 1 127 ? 13.105 17.494 -0.954 1.00 21.08 173 GLN A N 1
ATOM 887 C CA . GLN A 1 127 ? 12.889 16.063 -1.143 1.00 20.01 173 GLN A CA 1
ATOM 888 C C . GLN A 1 127 ? 14.093 15.429 -1.846 1.00 24.76 173 GLN A C 1
ATOM 889 O O . GLN A 1 127 ? 14.524 15.899 -2.897 1.00 24.05 173 GLN A O 1
ATOM 895 N N . CYS A 1 128 ? 14.658 14.393 -1.241 1.00 27.83 174 CYS A N 1
ATOM 896 C CA . CYS A 1 128 ? 15.823 13.720 -1.821 1.00 27.42 174 CYS A CA 1
ATOM 897 C C . CYS A 1 128 ? 15.429 12.596 -2.781 1.00 28.53 174 CYS A C 1
ATOM 898 O O . CYS A 1 128 ? 14.312 12.089 -2.720 1.00 30.61 174 CYS A O 1
ATOM 901 N N . ASN A 1 129 ? 16.369 12.202 -3.648 1.00 36.04 175 ASN A N 1
ATOM 902 C CA . ASN A 1 129 ? 16.166 11.118 -4.614 1.00 36.11 175 ASN A CA 1
ATOM 903 C C . ASN A 1 129 ? 16.022 9.752 -3.942 1.00 37.39 175 ASN A C 1
ATOM 904 O O . ASN A 1 129 ? 15.386 8.852 -4.474 1.00 40.54 175 ASN A O 1
ATOM 909 N N . SER A 1 130 ? 16.631 9.602 -2.773 1.00 32.53 176 SER A N 1
ATOM 910 C CA . SER A 1 130 ? 16.637 8.319 -2.074 1.00 36.41 176 SER A CA 1
ATOM 911 C C . SER A 1 130 ? 16.954 8.562 -0.614 1.00 32.00 176 SER A C 1
ATOM 912 O O . SER A 1 130 ? 17.468 9.625 -0.249 1.00 32.18 176 SER A O 1
ATOM 915 N N . LEU A 1 131 ? 16.642 7.579 0.219 1.00 36.05 177 LEU A N 1
ATOM 916 C CA . LEU A 1 131 ? 16.934 7.685 1.637 1.00 39.73 177 LEU A CA 1
ATOM 917 C C . LEU A 1 131 ? 18.439 7.688 1.884 1.00 31.27 177 LEU A C 1
ATOM 918 O O . LEU A 1 131 ? 18.918 8.433 2.738 1.00 31.77 177 LEU A O 1
ATOM 923 N N . GLU A 1 132 ? 19.177 6.865 1.136 1.00 35.57 178 GLU A N 1
ATOM 924 C CA . GLU A 1 132 ? 20.637 6.836 1.241 1.00 35.86 178 GLU A CA 1
ATOM 925 C C . GLU A 1 132 ? 21.190 8.257 1.092 1.00 36.56 178 GLU A C 1
ATOM 926 O O . GLU A 1 132 ? 22.039 8.684 1.865 1.00 34.16 178 GLU A O 1
ATOM 932 N N . GLN A 1 133 ? 20.685 9.002 0.113 1.00 32.56 179 GLN A N 1
ATOM 933 C CA . GLN A 1 133 ? 21.180 10.366 -0.093 1.00 34.73 179 GLN A CA 1
ATOM 934 C C . GLN A 1 133 ? 20.783 11.322 1.023 1.00 31.39 179 GLN A C 1
ATOM 935 O O . GLN A 1 133 ? 21.593 12.139 1.472 1.00 30.75 179 GLN A O 1
ATOM 941 N N . ALA A 1 134 ? 19.536 11.226 1.469 1.00 26.50 180 ALA A N 1
ATOM 942 C CA . ALA A 1 134 ? 19.086 12.040 2.593 1.00 29.60 180 ALA A CA 1
ATOM 943 C C . ALA A 1 134 ? 19.979 11.816 3.813 1.00 29.12 180 ALA A C 1
ATOM 944 O O . ALA A 1 134 ? 20.379 12.763 4.483 1.00 34.22 180 ALA A O 1
ATOM 946 N N . GLN A 1 135 ? 20.296 10.563 4.099 1.00 28.85 181 GLN A N 1
ATOM 947 C CA A GLN A 1 135 ? 21.150 10.228 5.238 0.54 35.56 181 GLN A CA 1
ATOM 948 C CA B GLN A 1 135 ? 21.122 10.293 5.266 0.46 35.74 181 GLN A CA 1
ATOM 949 C C . GLN A 1 135 ? 22.577 10.731 5.039 1.00 39.92 181 GLN A C 1
ATOM 950 O O . GLN A 1 135 ? 23.241 11.175 5.985 1.00 36.80 181 GLN A O 1
ATOM 961 N N . ALA A 1 136 ? 23.053 10.658 3.795 1.00 34.88 182 ALA A N 1
ATOM 962 C CA . ALA A 1 136 ? 24.402 11.139 3.471 1.00 38.31 182 ALA A CA 1
ATOM 963 C C . ALA A 1 136 ? 24.499 12.628 3.733 1.00 37.95 182 ALA A C 1
ATOM 964 O O . ALA A 1 136 ? 25.491 13.116 4.276 1.00 38.89 182 ALA A O 1
ATOM 966 N N . ILE A 1 137 ? 23.455 13.348 3.343 1.00 31.47 183 ILE A N 1
ATOM 967 C CA . ILE A 1 137 ? 23.393 14.784 3.572 1.00 30.51 183 ILE A CA 1
ATOM 968 C C . ILE A 1 137 ? 23.437 15.097 5.065 1.00 31.40 183 ILE A C 1
ATOM 969 O O . ILE A 1 137 ? 24.208 15.942 5.508 1.00 30.01 183 ILE A O 1
ATOM 974 N N . CYS A 1 138 ? 22.628 14.390 5.844 1.00 28.54 184 CYS A N 1
ATOM 975 C CA . CYS A 1 138 ? 22.632 14.569 7.292 1.00 33.21 184 CYS A CA 1
ATOM 976 C C . CYS A 1 138 ? 23.998 14.282 7.917 1.00 35.22 184 CYS A C 1
ATOM 977 O O . CYS A 1 138 ? 24.405 14.963 8.852 1.00 32.58 184 CYS A O 1
ATOM 980 N N . LYS A 1 139 ? 24.699 13.273 7.406 1.00 35.57 185 LYS A N 1
ATOM 981 C CA A LYS A 1 139 ? 25.995 12.889 7.956 0.42 37.97 185 LYS A CA 1
ATOM 982 C CA B LYS A 1 139 ? 25.990 12.900 7.971 0.58 38.75 185 LYS A CA 1
ATOM 983 C C . LYS A 1 139 ? 27.037 13.994 7.747 1.00 40.57 185 LYS A C 1
ATOM 984 O O . LYS A 1 139 ? 27.820 14.294 8.641 1.00 37.91 185 LYS A O 1
ATOM 995 N N . VAL A 1 140 ? 27.036 14.607 6.563 1.00 36.19 186 VAL A N 1
ATOM 996 C CA . VAL A 1 140 ? 27.976 15.698 6.294 1.00 38.42 186 VAL A CA 1
ATOM 997 C C . VAL A 1 140 ? 27.679 16.886 7.208 1.00 33.95 186 VAL A C 1
ATOM 998 O O . VAL A 1 140 ? 28.585 17.491 7.774 1.00 38.91 186 VAL A O 1
ATOM 1002 N N . LEU A 1 141 ? 26.399 17.194 7.369 1.00 31.13 187 LEU A N 1
ATOM 1003 C CA . LEU A 1 141 ? 25.995 18.289 8.237 1.00 29.05 187 LEU A CA 1
ATOM 1004 C C . LEU A 1 141 ? 26.403 18.018 9.686 1.00 33.13 187 LEU A C 1
ATOM 1005 O O . LEU A 1 141 ? 26.938 18.889 10.364 1.00 33.40 187 LEU A O 1
ATOM 1010 N N . SER A 1 142 ? 26.190 16.796 10.161 1.00 32.51 188 SER A N 1
ATOM 1011 C CA A SER A 1 142 ? 26.537 16.460 11.535 0.62 35.01 188 SER A CA 1
ATOM 1012 C CA B SER A 1 142 ? 26.536 16.463 11.537 0.38 36.50 188 SER A CA 1
ATOM 1013 C C . SER A 1 142 ? 28.047 16.540 11.767 1.00 42.11 188 SER A C 1
ATOM 1014 O O . SER A 1 142 ? 28.496 17.000 12.816 1.00 39.94 188 SER A O 1
ATOM 1019 N N . THR A 1 143 ? 28.821 16.098 10.779 1.00 37.11 189 THR A N 1
ATOM 1020 C CA . THR A 1 143 ? 30.278 16.180 10.842 1.00 42.97 189 THR A CA 1
ATOM 1021 C C . THR A 1 143 ? 30.703 17.654 10.861 1.00 48.57 189 THR A C 1
ATOM 1022 O O . THR A 1 143 ? 31.636 18.042 11.568 1.00 47.79 189 THR A O 1
ATOM 1026 N N . ALA A 1 144 ? 29.992 18.472 10.091 1.00 38.19 190 ALA A N 1
ATOM 1027 C CA . ALA A 1 144 ? 30.243 19.914 10.051 1.00 37.24 190 ALA A CA 1
ATOM 1028 C C . ALA A 1 144 ? 30.115 20.560 11.430 1.00 42.24 190 ALA A C 1
ATOM 1029 O O . ALA A 1 144 ? 30.991 21.316 11.848 1.00 44.69 190 ALA A O 1
ATOM 1031 N N . PHE A 1 145 ? 29.031 20.258 12.139 1.00 38.38 191 PHE A N 1
ATOM 1032 C CA . PHE A 1 145 ? 28.875 20.727 13.518 1.00 40.97 191 PHE A CA 1
ATOM 1033 C C . PHE A 1 145 ? 29.969 20.193 14.450 1.00 49.02 191 PHE A C 1
ATOM 1034 O O . PHE A 1 145 ? 30.449 20.909 15.324 1.00 52.55 191 PHE A O 1
ATOM 1042 N N . ASP A 1 146 ? 30.355 18.935 14.251 1.00 55.48 192 ASP A N 1
ATOM 1043 C CA . ASP A 1 146 ? 31.386 18.289 15.069 1.00 57.39 192 ASP A CA 1
ATOM 1044 C C . ASP A 1 146 ? 32.722 19.027 15.049 1.00 62.65 192 ASP A C 1
ATOM 1045 O O . ASP A 1 146 ? 33.437 19.093 16.060 1.00 66.93 192 ASP A O 1
ATOM 1050 N N . SER A 1 147 ? 33.057 19.575 13.887 1.00 54.77 193 SER A N 1
ATOM 1051 C CA . SER A 1 147 ? 34.351 20.212 13.679 1.00 66.37 193 SER A CA 1
ATOM 1052 C C . SER A 1 147 ? 34.359 21.615 14.317 1.00 66.82 193 SER A C 1
ATOM 1053 O O . SER A 1 147 ? 35.404 22.270 14.420 1.00 65.14 193 SER A O 1
ATOM 1056 N N . VAL A 1 148 ? 33.186 22.071 14.746 1.00 62.78 194 VAL A N 1
ATOM 1057 C CA . VAL A 1 148 ? 33.091 23.332 15.466 1.00 69.07 194 VAL A CA 1
ATOM 1058 C C . VAL A 1 148 ? 33.287 23.111 16.968 1.00 71.75 194 VAL A C 1
ATOM 1059 O O . VAL A 1 148 ? 34.134 22.321 17.387 1.00 80.21 194 VAL A O 1
ATOM 1063 N N . PHE B 2 14 ? -4.563 10.077 8.536 1.00 86.23 178 PHE B N 1
ATOM 1064 C CA . PHE B 2 14 ? -3.906 10.311 7.256 1.00 84.43 178 PHE B CA 1
ATOM 1065 C C . PHE B 2 14 ? -2.606 9.516 7.156 1.00 77.72 178 PHE B C 1
ATOM 1066 O O . PHE B 2 14 ? -2.606 8.297 6.959 1.00 77.27 178 PHE B O 1
ATOM 1074 N N . ARG B 2 15 ? -1.499 10.236 7.296 1.00 61.23 179 ARG B N 1
ATOM 1075 C CA . ARG B 2 15 ? -0.166 9.666 7.216 1.00 60.08 179 ARG B CA 1
ATOM 1076 C C . ARG B 2 15 ? 0.191 9.059 8.554 1.00 47.80 179 ARG B C 1
ATOM 1077 O O . ARG B 2 15 ? -0.376 9.439 9.575 1.00 44.81 179 ARG B O 1
ATOM 1085 N N . PRO B 2 16 ? 1.138 8.114 8.554 1.00 45.39 180 PRO B N 1
ATOM 1086 C CA . PRO B 2 16 ? 1.636 7.534 9.803 1.00 45.46 180 PRO B CA 1
ATOM 1087 C C . PRO B 2 16 ? 2.210 8.596 10.734 1.00 46.38 180 PRO B C 1
ATOM 1088 O O . PRO B 2 16 ? 2.507 9.709 10.296 1.00 39.10 180 PRO B O 1
ATOM 1092 N N . SER B 2 17 ? 2.374 8.245 12.005 1.00 43.65 181 SER B N 1
ATOM 1093 C CA . SER B 2 17 ? 2.889 9.179 12.996 1.00 38.62 181 SER B CA 1
ATOM 1094 C C . SER B 2 17 ? 4.334 9.591 12.685 1.00 34.39 181 SER B C 1
ATOM 1095 O O . SER B 2 17 ? 5.069 8.874 12.000 1.00 34.52 181 SER B O 1
ATOM 1098 N N . PRO B 2 18 ? 4.741 10.768 13.171 1.00 34.59 182 PRO B N 1
ATOM 1099 C CA . PRO B 2 18 ? 6.134 11.186 12.995 1.00 31.62 182 PRO B CA 1
ATOM 1100 C C . PRO B 2 18 ? 7.115 10.130 13.511 1.00 32.71 182 PRO B C 1
ATOM 1101 O O . PRO B 2 18 ? 8.156 9.928 12.894 1.00 32.20 182 PRO B O 1
ATOM 1105 N N . LEU B 2 19 ? 6.781 9.453 14.606 1.00 32.21 183 LEU B N 1
ATOM 1106 C CA . LEU B 2 19 ? 7.702 8.465 15.177 1.00 33.56 183 LEU B CA 1
ATOM 1107 C C . LEU B 2 19 ? 8.025 7.356 14.181 1.00 36.51 183 LEU B C 1
ATOM 1108 O O . LEU B 2 19 ? 9.169 6.904 14.087 1.00 35.25 183 LEU B O 1
ATOM 1113 N N . GLU B 2 20 ? 7.012 6.929 13.428 1.00 30.00 184 GLU B N 1
ATOM 1114 C CA . GLU B 2 20 ? 7.179 5.872 12.439 1.00 29.76 184 GLU B CA 1
ATOM 1115 C C . GLU B 2 20 ? 7.938 6.301 11.186 1.00 29.47 184 GLU B C 1
ATOM 1116 O O . GLU B 2 20 ? 8.365 5.450 10.399 1.00 35.68 184 GLU B O 1
ATOM 1122 N N . ARG B 2 21 ? 8.094 7.607 11.000 1.00 28.95 185 ARG B N 1
ATOM 1123 C CA . ARG B 2 21 ? 8.643 8.169 9.765 1.00 31.21 185 ARG B CA 1
ATOM 1124 C C . ARG B 2 21 ? 10.052 8.775 9.921 1.00 29.97 185 ARG B C 1
ATOM 1125 O O . ARG B 2 21 ? 10.807 8.904 8.944 1.00 24.57 185 ARG B O 1
ATOM 1133 N N . ILE B 2 22 ? 10.414 9.146 11.146 1.00 24.37 186 ILE B N 1
ATOM 1134 C CA . ILE B 2 22 ? 11.674 9.840 11.363 1.00 22.59 186 ILE B CA 1
ATOM 1135 C C . ILE B 2 22 ? 12.868 8.926 11.129 1.00 28.59 186 ILE B C 1
ATOM 1136 O O . ILE B 2 22 ? 12.854 7.755 11.517 1.00 27.94 186 ILE B O 1
ATOM 1141 N N . LYS B 2 23 ? 13.894 9.467 10.470 1.00 25.04 187 LYS B N 1
ATOM 1142 C CA . LYS B 2 23 ? 15.095 8.710 10.160 1.00 23.12 187 LYS B CA 1
ATOM 1143 C C . LYS B 2 23 ? 16.257 9.201 11.006 1.00 26.41 187 LYS B C 1
ATOM 1144 O O . LYS B 2 23 ? 16.965 8.415 11.644 1.00 27.42 187 LYS B O 1
ATOM 1150 N N . THR B 2 24 ? 16.448 10.513 11.022 1.00 23.35 188 THR B N 1
ATOM 1151 C CA . THR B 2 24 ? 17.517 11.076 11.823 1.00 23.68 188 THR B CA 1
ATOM 1152 C C . THR B 2 24 ? 17.280 12.566 11.978 1.00 23.28 188 THR B C 1
ATOM 1153 O O . THR B 2 24 ? 16.488 13.161 11.245 1.00 24.44 188 THR B O 1
ATOM 1157 N N . ASN B 2 25 ? 17.921 13.162 12.970 1.00 25.23 189 ASN B N 1
ATOM 1158 C CA . ASN B 2 25 ? 17.963 14.616 13.003 1.00 36.79 189 ASN B CA 1
ATOM 1159 C C . ASN B 2 25 ? 19.326 15.098 13.439 1.00 33.54 189 ASN B C 1
ATOM 1160 O O . ASN B 2 25 ? 20.088 14.372 14.080 1.00 31.15 189 ASN B O 1
ATOM 1165 N N . VAL B 2 26 ? 19.648 16.309 13.029 1.00 28.44 190 VAL B N 1
ATOM 1166 C CA . VAL B 2 26 ? 20.959 16.879 13.268 1.00 28.34 190 VAL B CA 1
ATOM 1167 C C . VAL B 2 26 ? 20.695 18.200 13.944 1.00 30.94 190 VAL B C 1
ATOM 1168 O O . VAL B 2 26 ? 19.866 18.973 13.477 1.00 28.77 190 VAL B O 1
ATOM 1172 N N . ILE B 2 27 ? 21.384 18.448 15.049 1.00 30.07 191 ILE B N 1
ATOM 1173 C CA . ILE B 2 27 ? 21.134 19.630 15.848 1.00 29.62 191 ILE B 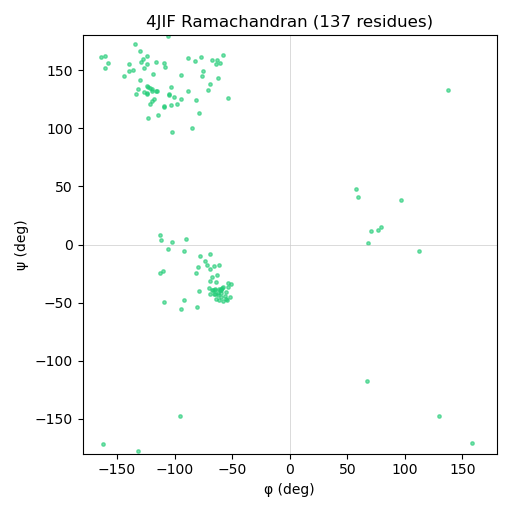CA 1
ATOM 1174 C C . ILE B 2 27 ? 22.406 20.460 15.944 1.00 32.65 191 ILE B C 1
ATOM 1175 O O . ILE B 2 27 ? 23.496 19.928 16.162 1.00 32.37 191 ILE B O 1
ATOM 1180 N N . ASN B 2 28 ? 22.266 21.765 15.754 1.00 27.42 192 ASN B N 1
ATOM 1181 C CA . ASN B 2 28 ? 23.372 22.690 15.969 1.00 30.32 192 ASN B CA 1
ATOM 1182 C C . ASN B 2 28 ? 23.524 22.942 17.465 1.00 29.53 192 ASN B C 1
ATOM 1183 O O . ASN B 2 28 ? 22.655 23.549 18.084 1.00 39.44 192 ASN B O 1
ATOM 1188 N N . PRO B 2 29 ? 24.633 22.487 18.052 1.00 35.18 193 PRO B N 1
ATOM 1189 C CA . PRO B 2 29 ? 24.780 22.636 19.507 1.00 48.64 193 PRO B CA 1
ATOM 1190 C C . PRO B 2 29 ? 24.782 24.103 19.983 1.00 51.13 193 PRO B C 1
ATOM 1191 O O . PRO B 2 29 ? 24.532 24.363 21.161 1.00 51.85 193 PRO B O 1
ATOM 1195 N N . ALA B 2 30 ? 25.019 25.046 19.075 1.00 41.60 194 ALA B N 1
ATOM 1196 C CA . ALA B 2 30 ? 25.011 26.460 19.433 1.00 48.09 194 ALA B CA 1
ATOM 1197 C C . ALA B 2 30 ? 23.642 26.946 19.923 1.00 49.65 194 ALA B C 1
ATOM 1198 O O . ALA B 2 30 ? 23.559 27.913 20.678 1.00 53.10 194 ALA B O 1
ATOM 1200 N N . TYR B 2 31 ? 22.572 26.289 19.486 1.00 46.83 195 TYR B N 1
ATOM 1201 C CA . TYR B 2 31 ? 21.231 26.685 19.897 1.00 46.53 195 TYR B CA 1
ATOM 1202 C C . TYR B 2 31 ? 20.560 25.639 20.794 1.00 61.34 195 TYR B C 1
ATOM 1203 O O . TYR B 2 31 ? 19.368 25.746 21.091 1.00 62.69 195 TYR B O 1
ATOM 1212 N N . ALA B 2 32 ? 21.313 24.626 21.211 1.00 63.55 196 ALA B N 1
ATOM 1213 C CA . ALA B 2 32 ? 20.748 23.536 22.010 1.00 65.05 196 ALA B CA 1
ATOM 1214 C C . ALA B 2 32 ? 20.762 23.837 23.511 1.00 70.68 196 ALA B C 1
ATOM 1215 O O . ALA B 2 32 ? 21.635 24.555 24.007 1.00 75.00 196 ALA B O 1
#

B-factor: mean 39.98, std 17.43, range [18.92, 129.91]

Secondary structure (DSSP, 8-state):
-EEEEEEEEEEEEEE----SHHHHHHHHHHHHHTTSS-SS--S-EEEEEEETTEEEEEETTSS-EEEEEEGGGEEEEEEEE--SSS--EEEEEEEE-TTS--EEEEEEEES-HHHHHHHHHHHHHHHHT-/-PPPHHHHEEEEEE-GGG-

GO terms:
  GO:0001726 ruffle (C, IDA)
  GO:0005829 cytosol (C, IDA)
  GO:0030027 lamellipodium (C, IDA)
  GO:0016477 cell migration (P, TAS)
  GO:0005515 protein binding (F, IPI)
  GO:0002043 blood vessel endothelial cell proliferation involved in sprouting angiogenesis (P, IDA)
  GO:0005092 GDP-dissociation inhibitor activity (F, IDA)
  GO:0005178 integrin binding (F, IDA)
  GO:0035148 tube formation (P, IDA)
  GO:0048471 perinuclear region of cytoplasm (C, IDA)
  GO:0071944 cell periphery (C, IDA)
  GO:0035924 cellular response to vascular endothelial growth factor stimulus (P, IDA)
  GO:0005634 nucleus (C, IDA)
  GO:0005737 cytoplasm (C, IDA)
  GO:0043087 regulation of GTPase activity (P, IDA)
  GO:0044344 cellular response to fibroblast growth factor stimulus (P, IDA)
  GO:0045747 positive regulation of Notch signaling pathway (P, IDA)
  GO:0045944 positive regulation of transcription by RNA polymerase II (P, IDA)
  GO:0010595 positive regulation of endothelial cell migration (P, IDA)
  GO:1900025 negative regulation of substrate adhesion-dependent cell spreading (P, IDA)

Radius of gyration: 14.21 Å; Cα contacts (8 Å, |Δi|>4): 327; chains: 2; bounding box: 38×32×36 Å